Protein AF-A0A1B1V3E4-F1 (afdb_monomer_lite)

Radius of gyration: 13.62 Å; chains: 1; bounding box: 30×30×39 Å

Structure (mmCIF, N/CA/C/O backbone):
data_AF-A0A1B1V3E4-F1
#
_entry.id   AF-A0A1B1V3E4-F1
#
loop_
_atom_site.group_PDB
_atom_site.id
_atom_site.type_symbol
_atom_site.label_atom_id
_atom_site.label_alt_id
_atom_site.label_comp_id
_atom_site.label_asym_id
_atom_site.label_entity_id
_atom_site.label_seq_id
_atom_site.pdbx_PDB_ins_code
_atom_site.Cartn_x
_atom_site.Cartn_y
_atom_site.Cartn_z
_atom_site.occupancy
_atom_site.B_iso_or_equiv
_atom_site.auth_seq_id
_atom_site.auth_comp_id
_atom_site.auth_asym_id
_atom_site.auth_atom_id
_atom_site.pdbx_PDB_model_num
ATOM 1 N N . MET A 1 1 ? 9.302 -11.096 25.982 1.00 38.81 1 MET A N 1
ATOM 2 C CA . MET A 1 1 ? 9.459 -11.959 24.791 1.00 38.81 1 MET A CA 1
ATOM 3 C C . MET A 1 1 ? 8.334 -11.653 23.808 1.00 38.81 1 MET A C 1
ATOM 5 O O . MET A 1 1 ? 7.190 -11.732 24.222 1.00 38.81 1 MET A O 1
ATOM 9 N N . LYS A 1 2 ? 8.696 -11.364 22.546 1.00 31.80 2 LYS A N 1
ATOM 10 C CA . LYS A 1 2 ? 7.890 -11.503 21.310 1.00 31.80 2 LYS A CA 1
ATOM 11 C C . LYS A 1 2 ? 6.745 -10.495 21.043 1.00 31.80 2 LYS A C 1
ATOM 13 O O . LYS A 1 2 ? 5.586 -10.854 21.156 1.00 31.80 2 LYS A O 1
ATOM 18 N N . CYS A 1 3 ? 7.087 -9.300 20.546 1.00 30.09 3 CYS A N 1
ATOM 19 C CA . CYS A 1 3 ? 6.216 -8.481 19.670 1.00 30.09 3 CYS A CA 1
ATOM 20 C C . CYS A 1 3 ? 6.988 -7.989 18.425 1.00 30.09 3 CYS A C 1
ATOM 22 O O . CYS A 1 3 ? 6.778 -6.886 17.936 1.00 30.09 3 CYS A O 1
ATOM 24 N N . PHE A 1 4 ? 7.933 -8.794 17.939 1.00 33.75 4 PHE A N 1
ATOM 25 C CA . PHE A 1 4 ? 8.591 -8.590 16.649 1.00 33.75 4 PHE A CA 1
ATOM 26 C C . PHE A 1 4 ? 7.894 -9.512 15.651 1.00 33.75 4 PHE A C 1
ATOM 28 O O . PHE A 1 4 ? 8.007 -10.720 15.837 1.00 33.75 4 PHE A O 1
ATOM 35 N N . ALA A 1 5 ? 7.163 -8.949 14.679 1.00 34.84 5 ALA A N 1
ATOM 36 C CA . ALA A 1 5 ? 6.747 -9.551 13.390 1.00 34.84 5 ALA A CA 1
ATOM 37 C C . ALA A 1 5 ? 5.322 -9.152 12.940 1.00 34.84 5 ALA A C 1
ATOM 39 O O . ALA A 1 5 ? 4.557 -9.996 12.490 1.00 34.84 5 ALA A O 1
ATOM 40 N N . LEU A 1 6 ? 4.943 -7.873 13.030 1.00 36.66 6 LEU A N 1
ATOM 41 C CA . LEU A 1 6 ? 3.727 -7.361 12.363 1.00 36.66 6 LEU A CA 1
ATOM 42 C C . LEU A 1 6 ? 4.035 -6.377 11.221 1.00 36.66 6 LEU A C 1
ATOM 44 O O . LEU A 1 6 ? 3.130 -5.745 10.696 1.00 36.66 6 LEU A O 1
ATOM 48 N N . ILE A 1 7 ? 5.309 -6.255 10.833 1.00 42.03 7 ILE A N 1
ATOM 49 C CA . ILE A 1 7 ? 5.796 -5.234 9.885 1.00 42.03 7 ILE A CA 1
ATOM 50 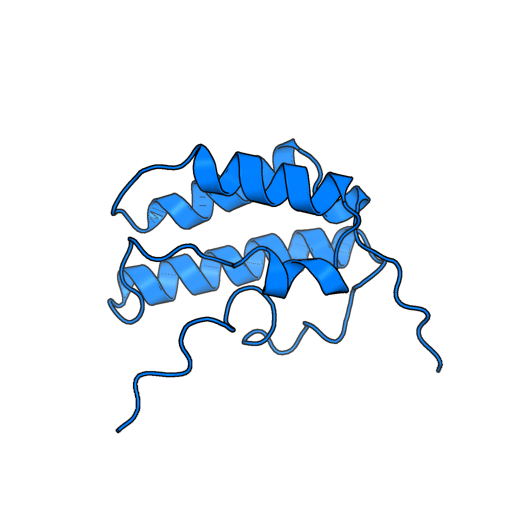C C . ILE A 1 7 ? 5.900 -5.784 8.449 1.00 42.03 7 ILE A C 1
ATOM 52 O O . ILE A 1 7 ? 6.007 -5.034 7.493 1.00 42.03 7 ILE A O 1
ATOM 56 N N . VAL A 1 8 ? 5.765 -7.097 8.250 1.00 44.22 8 VAL A N 1
ATOM 57 C CA . VAL A 1 8 ? 6.121 -7.745 6.977 1.00 44.22 8 VAL A CA 1
ATOM 58 C C . VAL A 1 8 ? 4.902 -8.140 6.124 1.00 44.22 8 VAL A C 1
ATOM 60 O O . VAL A 1 8 ? 4.906 -9.164 5.447 1.00 44.22 8 VAL A O 1
ATOM 63 N N . ILE A 1 9 ? 3.796 -7.394 6.190 1.00 47.62 9 ILE A N 1
ATOM 64 C CA . ILE A 1 9 ? 2.532 -7.835 5.561 1.00 47.62 9 ILE A CA 1
ATOM 65 C C . ILE A 1 9 ? 2.273 -7.159 4.215 1.00 47.62 9 ILE A C 1
ATOM 67 O O . ILE A 1 9 ? 1.664 -7.773 3.345 1.00 47.62 9 ILE A O 1
ATOM 71 N N . PHE A 1 10 ? 2.805 -5.959 3.973 1.00 44.84 10 PHE A N 1
ATOM 72 C CA . PHE A 1 10 ? 2.557 -5.272 2.703 1.00 44.84 10 PHE A CA 1
ATOM 73 C C . PHE A 1 10 ? 3.257 -5.917 1.499 1.00 44.84 10 PHE A C 1
ATOM 75 O O . PHE A 1 10 ? 2.778 -5.779 0.378 1.00 44.84 10 PHE A O 1
ATOM 82 N N . PHE A 1 11 ? 4.374 -6.615 1.739 1.00 44.41 11 PHE A N 1
ATOM 83 C CA . PHE A 1 11 ? 5.274 -7.123 0.696 1.00 44.41 11 PHE A CA 1
ATOM 84 C C . PHE A 1 11 ? 5.848 -8.525 0.959 1.00 44.41 11 PHE A C 1
ATOM 86 O O . PHE A 1 11 ? 6.739 -8.950 0.236 1.00 44.41 11 PHE A O 1
ATOM 93 N N . VAL A 1 12 ? 5.403 -9.264 1.985 1.00 40.62 12 VAL A N 1
ATOM 94 C CA . VAL A 1 12 ? 5.932 -10.628 2.237 1.00 40.62 12 VAL A CA 1
ATOM 95 C C . VAL A 1 12 ? 4.853 -11.633 2.647 1.00 40.62 12 VAL A C 1
ATOM 97 O O . VAL A 1 12 ? 4.987 -12.815 2.350 1.00 40.62 12 VAL A O 1
ATOM 100 N N . ALA A 1 13 ? 3.747 -11.203 3.260 1.00 36.06 13 ALA A N 1
ATOM 101 C CA . ALA A 1 13 ? 2.683 -12.118 3.696 1.00 36.06 13 ALA A CA 1
ATOM 102 C C . ALA A 1 13 ? 1.667 -12.512 2.601 1.00 36.06 13 ALA A C 1
ATOM 104 O O . ALA A 1 13 ? 0.715 -13.237 2.885 1.00 36.06 13 ALA A O 1
ATOM 105 N N . GLY A 1 14 ? 1.858 -12.061 1.360 1.00 34.69 14 GLY A N 1
ATOM 106 C CA . GLY A 1 14 ? 1.189 -12.626 0.191 1.00 34.69 14 GLY A CA 1
ATOM 107 C C . GLY A 1 14 ? 2.148 -13.584 -0.525 1.00 34.69 14 GLY A C 1
ATOM 108 O O . GLY A 1 14 ? 3.291 -13.187 -0.759 1.00 34.69 14 GLY A O 1
ATOM 109 N N . PRO A 1 15 ? 1.729 -14.796 -0.939 1.00 34.56 15 PRO A N 1
ATOM 110 C CA . PRO A 1 15 ? 2.587 -15.790 -1.609 1.00 34.56 15 PRO A CA 1
ATOM 111 C C . PRO A 1 15 ? 3.164 -15.349 -2.975 1.00 34.56 15 PRO A C 1
ATOM 113 O O . PRO A 1 15 ? 3.736 -16.159 -3.698 1.00 34.56 15 PRO A O 1
ATOM 116 N N . TYR A 1 16 ? 3.044 -14.069 -3.333 1.00 41.66 16 TYR A N 1
ATOM 117 C CA . TYR A 1 16 ? 3.344 -13.526 -4.654 1.00 41.66 16 TYR A CA 1
ATOM 118 C C . TYR A 1 16 ? 4.386 -12.410 -4.658 1.00 41.66 16 TYR A C 1
ATOM 120 O O . TYR A 1 16 ? 4.660 -11.854 -5.710 1.00 41.66 16 TYR A O 1
ATOM 128 N N . CYS A 1 17 ? 5.062 -12.128 -3.543 1.00 37.50 17 CYS A N 1
ATOM 129 C CA . CYS A 1 17 ? 6.161 -11.149 -3.555 1.00 37.50 17 CYS A CA 1
ATOM 130 C C . CYS A 1 17 ? 7.450 -11.667 -4.226 1.00 37.50 17 CYS A C 1
ATOM 132 O O . CYS A 1 17 ? 8.435 -10.943 -4.326 1.00 37.50 17 CYS A O 1
ATOM 134 N N . ALA A 1 18 ? 7.417 -12.895 -4.754 1.00 39.41 18 ALA A N 1
AT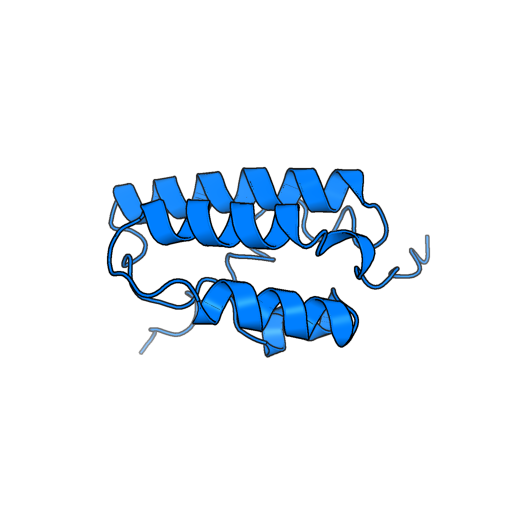OM 135 C CA . ALA A 1 18 ? 8.409 -13.427 -5.686 1.00 39.41 18 ALA A CA 1
ATOM 136 C C . ALA A 1 18 ? 7.997 -13.295 -7.171 1.00 39.41 18 ALA A C 1
ATOM 138 O O . ALA A 1 18 ? 8.807 -13.577 -8.049 1.00 39.41 18 ALA A O 1
ATOM 139 N N . TYR A 1 19 ? 6.768 -12.861 -7.473 1.00 39.09 19 TYR A N 1
ATOM 140 C CA . TYR A 1 19 ? 6.252 -12.731 -8.837 1.00 39.09 19 TYR A CA 1
ATOM 141 C C . TYR A 1 19 ? 5.805 -11.282 -9.065 1.00 39.09 19 TYR A C 1
ATOM 143 O O . TYR A 1 19 ? 4.726 -10.894 -8.628 1.00 39.09 19 TYR A O 1
ATOM 151 N N . GLY A 1 20 ? 6.642 -10.471 -9.721 1.00 40.38 20 GLY A N 1
ATOM 152 C CA . GLY A 1 20 ? 6.165 -9.208 -10.309 1.00 40.38 20 GLY A CA 1
ATOM 153 C C . GLY A 1 20 ? 6.962 -7.949 -10.022 1.00 40.38 20 GLY A C 1
ATOM 154 O O . GLY A 1 20 ? 6.468 -6.850 -10.258 1.00 40.38 20 GLY A O 1
ATOM 155 N N . VAL A 1 21 ? 8.199 -8.059 -9.549 1.00 47.34 21 VAL A N 1
ATOM 156 C CA . VAL A 1 21 ? 9.068 -6.885 -9.432 1.00 47.34 21 VAL A CA 1
ATOM 157 C C . VAL A 1 21 ? 9.656 -6.580 -10.812 1.00 47.34 21 VAL A C 1
ATOM 159 O O . VAL A 1 21 ? 10.651 -7.169 -11.235 1.00 47.34 21 VAL A O 1
ATOM 162 N N . GLY A 1 22 ? 8.949 -5.726 -11.556 1.00 50.59 22 GLY A N 1
ATOM 163 C CA . GLY A 1 22 ? 9.243 -5.365 -12.945 1.00 50.59 22 GLY A CA 1
ATOM 164 C C . GLY A 1 22 ? 8.061 -5.504 -13.913 1.00 50.59 22 GLY A C 1
ATOM 165 O O . GLY A 1 22 ? 8.190 -5.071 -15.059 1.00 50.59 22 GLY A O 1
ATOM 166 N N . ASP A 1 23 ? 6.925 -6.055 -13.463 1.00 69.88 23 ASP A N 1
ATOM 167 C CA . ASP A 1 23 ? 5.676 -6.139 -14.229 1.00 69.88 23 ASP A CA 1
ATOM 168 C C . ASP A 1 23 ? 4.590 -5.251 -13.597 1.00 69.88 23 ASP A C 1
ATOM 170 O O . ASP A 1 23 ? 4.155 -5.452 -12.459 1.00 69.88 23 ASP A O 1
ATOM 174 N N . ILE A 1 24 ? 4.163 -4.231 -14.346 1.00 75.44 24 ILE A N 1
ATOM 175 C CA . ILE A 1 24 ? 3.238 -3.196 -13.864 1.00 75.44 24 ILE A CA 1
ATOM 176 C C . ILE A 1 24 ? 1.866 -3.795 -13.521 1.00 75.44 24 ILE A C 1
ATOM 178 O O . ILE A 1 24 ? 1.232 -3.351 -12.560 1.00 75.44 24 ILE A O 1
ATOM 182 N N . GLU A 1 25 ? 1.395 -4.793 -14.273 1.00 77.94 25 GLU A N 1
ATOM 183 C CA . GLU A 1 25 ? 0.092 -5.420 -14.030 1.00 77.94 25 GLU A CA 1
ATOM 184 C C . GLU A 1 25 ? 0.108 -6.265 -12.754 1.00 77.94 25 GLU A C 1
ATOM 186 O O . GLU A 1 25 ? -0.820 -6.171 -11.943 1.00 77.94 25 GLU A O 1
ATOM 191 N N . GLN A 1 26 ? 1.178 -7.029 -12.521 1.00 76.00 26 GLN A N 1
ATOM 192 C CA . GLN A 1 26 ? 1.350 -7.801 -11.289 1.00 76.00 26 GLN A CA 1
ATOM 193 C C . GLN A 1 26 ? 1.482 -6.894 -10.066 1.00 76.00 26 GLN A C 1
ATOM 195 O O . GLN A 1 26 ? 0.843 -7.163 -9.049 1.00 76.00 26 GLN A O 1
ATOM 200 N N . CYS A 1 27 ? 2.209 -5.778 -10.173 1.00 79.56 27 CYS A N 1
ATOM 201 C CA . CYS A 1 27 ? 2.265 -4.787 -9.100 1.00 79.56 27 CYS A CA 1
ATOM 202 C C . CYS A 1 27 ? 0.874 -4.208 -8.782 1.00 79.56 27 CYS A C 1
ATOM 204 O O . CYS A 1 27 ? 0.475 -4.161 -7.616 1.00 79.56 27 CYS A O 1
ATOM 206 N N . LYS A 1 28 ? 0.092 -3.826 -9.804 1.00 81.31 28 LYS A N 1
ATOM 207 C CA . LYS A 1 28 ? -1.271 -3.290 -9.616 1.00 81.31 28 LYS A CA 1
ATOM 208 C C . LYS A 1 28 ? -2.199 -4.322 -8.982 1.00 81.31 28 LYS A C 1
ATOM 210 O O . LYS A 1 28 ? -2.958 -3.991 -8.071 1.00 81.31 28 LYS A O 1
ATOM 215 N N . LYS A 1 29 ? -2.114 -5.578 -9.417 1.00 81.69 29 LYS A N 1
ATOM 216 C CA . LYS A 1 29 ? -2.896 -6.677 -8.846 1.00 81.69 29 LYS A CA 1
ATOM 217 C C . LYS A 1 29 ? -2.516 -6.945 -7.388 1.00 81.69 29 LYS A C 1
ATOM 219 O O . LYS A 1 29 ? -3.403 -6.993 -6.538 1.00 81.69 29 LYS A O 1
ATOM 224 N N . GLY A 1 30 ? -1.219 -7.040 -7.093 1.00 78.75 30 GLY A N 1
ATOM 225 C CA . GLY A 1 30 ? -0.708 -7.234 -5.736 1.00 78.75 30 GLY A CA 1
ATOM 226 C C . GLY A 1 30 ? -1.125 -6.104 -4.796 1.00 78.75 30 GLY A C 1
ATOM 227 O O . GLY A 1 30 ? -1.558 -6.364 -3.678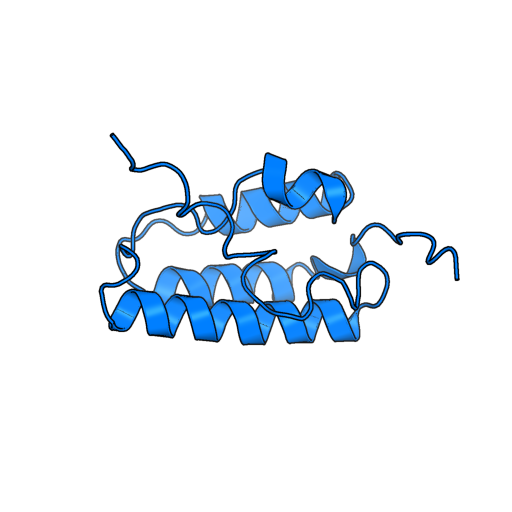 1.00 78.75 30 GLY A O 1
ATOM 228 N N . LEU A 1 31 ? -1.107 -4.855 -5.270 1.00 81.44 31 LEU A N 1
ATOM 229 C CA . LEU A 1 31 ? -1.577 -3.703 -4.503 1.00 81.44 31 LEU A CA 1
ATOM 230 C C . LEU A 1 31 ? -3.056 -3.841 -4.100 1.00 81.44 31 LEU A C 1
ATOM 232 O O . LEU A 1 31 ? -3.403 -3.610 -2.940 1.00 81.44 31 LEU A O 1
ATOM 236 N N . VAL A 1 32 ? -3.926 -4.256 -5.025 1.00 83.25 32 VAL A N 1
ATOM 237 C CA . VAL A 1 32 ? -5.361 -4.456 -4.753 1.00 83.25 32 VAL A CA 1
ATOM 238 C C . VAL A 1 32 ? -5.592 -5.627 -3.790 1.00 83.25 32 VAL A C 1
ATOM 240 O O . VAL A 1 32 ? -6.348 -5.495 -2.823 1.00 83.25 32 VAL A O 1
ATOM 243 N N . GLU A 1 33 ? -4.933 -6.764 -4.018 1.00 83.00 33 GLU A N 1
ATOM 244 C CA . GLU A 1 33 ? -5.091 -7.975 -3.199 1.00 83.00 33 GLU A CA 1
ATOM 245 C C . GLU A 1 33 ? -4.549 -7.792 -1.771 1.00 83.00 33 GLU A C 1
ATOM 247 O O . GLU A 1 33 ? -5.220 -8.159 -0.796 1.00 83.00 33 GLU A O 1
ATOM 252 N N . ASN A 1 34 ? -3.387 -7.150 -1.622 1.00 79.50 34 ASN A N 1
ATOM 253 C CA . ASN A 1 34 ? -2.797 -6.855 -0.313 1.00 79.50 34 ASN A CA 1
ATOM 254 C C . ASN A 1 34 ? -3.657 -5.855 0.459 1.00 79.50 34 ASN A C 1
ATOM 256 O O . ASN A 1 34 ? -3.881 -6.021 1.657 1.00 79.50 34 ASN A O 1
ATOM 260 N N . THR A 1 35 ? -4.219 -4.859 -0.227 1.00 84.31 35 THR A N 1
ATOM 261 C CA . THR A 1 35 ? -5.139 -3.898 0.391 1.00 84.31 35 THR A CA 1
ATOM 262 C C . THR A 1 35 ? -6.380 -4.583 0.939 1.00 84.31 35 THR A C 1
ATOM 264 O O . THR A 1 35 ? -6.754 -4.333 2.084 1.00 84.31 35 THR A O 1
ATOM 267 N N . LYS A 1 36 ? -6.993 -5.483 0.162 1.00 85.62 36 LYS A N 1
ATOM 268 C CA . LYS A 1 36 ? -8.138 -6.270 0.632 1.00 85.62 36 LYS A CA 1
ATOM 269 C C . LYS A 1 36 ? -7.772 -7.086 1.873 1.00 85.62 36 LYS A C 1
ATOM 271 O O . LYS A 1 36 ? -8.481 -7.021 2.871 1.00 85.62 36 LYS A O 1
ATOM 276 N N . THR A 1 37 ? -6.630 -7.769 1.835 1.00 83.50 37 THR A N 1
ATOM 277 C CA . THR A 1 37 ? -6.125 -8.561 2.966 1.00 83.50 37 THR A CA 1
ATOM 278 C C . THR A 1 37 ? -5.956 -7.708 4.226 1.00 83.50 37 THR A C 1
ATOM 280 O O . THR A 1 37 ? -6.381 -8.111 5.305 1.00 83.50 37 THR A O 1
ATOM 283 N N . LEU A 1 38 ? -5.400 -6.501 4.108 1.00 80.94 38 LEU A N 1
ATOM 284 C CA . LEU A 1 38 ? -5.206 -5.600 5.248 1.00 80.94 38 LEU A CA 1
ATOM 285 C C . LEU A 1 38 ? -6.516 -5.059 5.808 1.00 80.94 38 LEU A C 1
ATOM 287 O O . LEU A 1 38 ? -6.669 -4.978 7.026 1.00 80.94 38 LEU A O 1
ATOM 291 N N . VAL A 1 39 ? -7.467 -4.716 4.938 1.00 85.81 39 VAL A N 1
ATOM 292 C CA . VAL A 1 39 ? -8.812 -4.309 5.359 1.00 85.81 39 VAL A CA 1
ATOM 293 C C . VAL A 1 39 ? -9.496 -5.455 6.103 1.00 85.81 39 VAL A C 1
ATOM 295 O O . VAL A 1 39 ? -10.028 -5.227 7.187 1.00 85.81 39 VAL A O 1
ATOM 298 N N . ASP A 1 40 ? -9.422 -6.683 5.587 1.00 87.31 40 ASP A N 1
ATOM 299 C CA . ASP A 1 40 ? -10.008 -7.869 6.221 1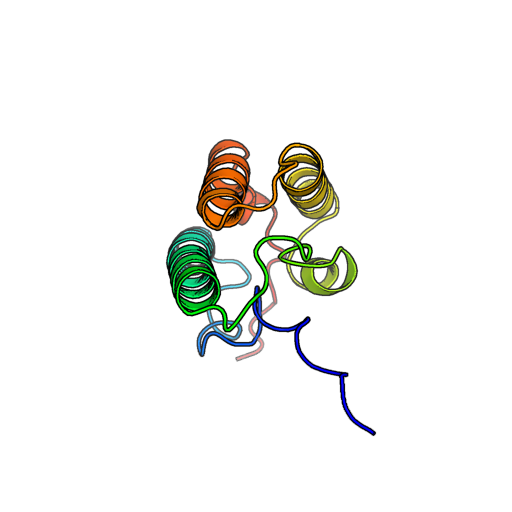.00 87.31 40 ASP A CA 1
ATOM 300 C C . ASP A 1 40 ? -9.351 -8.165 7.581 1.00 87.31 40 ASP A C 1
ATOM 302 O O . ASP A 1 40 ? -10.051 -8.340 8.580 1.00 87.31 40 ASP A O 1
ATOM 306 N N . MET A 1 41 ? -8.015 -8.136 7.667 1.00 83.19 41 MET A N 1
ATOM 307 C CA . MET A 1 41 ? -7.278 -8.314 8.928 1.00 83.19 41 MET A CA 1
ATOM 308 C C . MET A 1 41 ? -7.585 -7.209 9.943 1.00 83.19 41 MET A C 1
ATOM 310 O O . MET A 1 41 ? -7.694 -7.478 11.143 1.00 83.19 41 MET A O 1
ATOM 314 N N . CYS A 1 42 ? -7.744 -5.972 9.476 1.00 84.94 42 CYS A N 1
ATOM 315 C CA . CYS A 1 42 ? -8.107 -4.843 10.319 1.00 84.94 42 CYS A CA 1
ATOM 316 C C . CYS A 1 42 ? -9.541 -4.967 10.849 1.00 84.94 42 CYS A C 1
ATOM 318 O O . CYS A 1 42 ? -9.771 -4.852 12.054 1.00 84.94 42 CYS A O 1
ATOM 320 N N . ASN A 1 43 ? -10.500 -5.300 9.980 1.00 86.50 43 ASN A N 1
ATOM 321 C CA . ASN A 1 43 ? -11.894 -5.541 10.359 1.00 86.50 43 ASN A CA 1
ATOM 322 C C . ASN A 1 43 ? -12.022 -6.731 11.325 1.00 86.50 43 ASN A C 1
ATOM 324 O O . ASN A 1 43 ? -12.815 -6.690 12.266 1.00 86.50 43 ASN A O 1
ATOM 328 N N . ALA A 1 44 ? -11.186 -7.758 11.151 1.00 88.31 44 ALA A N 1
ATOM 329 C CA . ALA A 1 44 ? -11.063 -8.894 12.061 1.00 88.31 44 ALA A CA 1
ATOM 330 C C . ALA A 1 44 ? -10.320 -8.565 13.374 1.00 88.31 44 ALA A C 1
ATOM 332 O O . ALA A 1 44 ? -10.073 -9.467 14.174 1.00 88.31 44 ALA A O 1
ATOM 333 N N . LYS A 1 45 ? -9.933 -7.299 13.606 1.00 83.31 45 LYS A N 1
ATOM 334 C CA . LYS A 1 45 ? -9.152 -6.824 14.768 1.00 83.31 45 LYS A CA 1
ATOM 335 C C . LYS A 1 45 ? -7.804 -7.536 14.949 1.00 83.31 45 LYS A C 1
ATOM 337 O O . LYS A 1 45 ? -7.211 -7.476 16.023 1.00 83.31 45 LYS A O 1
ATOM 342 N N . SER A 1 46 ? -7.320 -8.197 13.898 1.00 81.06 46 SER A N 1
ATOM 343 C CA . SER A 1 46 ? -6.007 -8.853 13.853 1.00 81.06 46 SER A CA 1
ATOM 344 C C . SER A 1 46 ? -4.885 -7.858 13.551 1.00 81.06 46 SER A C 1
ATOM 346 O O . SER A 1 46 ? -3.719 -8.135 13.816 1.00 81.06 46 SER A O 1
ATOM 348 N N . LEU A 1 47 ? -5.245 -6.687 13.025 1.00 73.50 47 LEU A N 1
ATOM 349 C CA . LEU A 1 47 ? -4.360 -5.560 12.781 1.00 73.50 47 LEU A CA 1
ATOM 350 C C . LEU A 1 47 ? -5.032 -4.299 13.351 1.00 73.50 47 LEU A C 1
ATOM 352 O O . LEU A 1 47 ? -6.212 -4.073 13.072 1.00 73.50 47 LEU A O 1
ATOM 356 N N . PRO A 1 48 ? -4.353 -3.482 14.176 1.00 71.75 48 PRO A N 1
ATOM 357 C CA . PRO A 1 48 ? -4.942 -2.220 14.595 1.00 71.75 48 PRO A CA 1
ATOM 358 C C . PRO A 1 48 ? -5.128 -1.317 13.366 1.00 71.75 48 PRO A C 1
ATOM 360 O O . PRO A 1 48 ? -4.351 -1.420 12.429 1.00 71.75 48 PRO A O 1
ATOM 363 N N . PRO A 1 49 ? -6.097 -0.395 13.354 1.00 63.97 49 PRO A N 1
ATOM 364 C CA . PRO A 1 49 ? -6.331 0.504 12.219 1.00 63.97 49 PRO A CA 1
ATOM 365 C C . PRO A 1 49 ? -5.353 1.700 12.156 1.00 63.97 49 PRO A C 1
ATOM 367 O O . PRO A 1 49 ? -5.546 2.636 11.383 1.00 63.97 49 PRO A O 1
ATOM 370 N N . GLY A 1 50 ? -4.327 1.702 13.013 1.00 59.34 50 GLY A N 1
ATOM 371 C CA . GLY A 1 50 ? -3.369 2.796 13.195 1.00 59.34 50 GLY A CA 1
ATOM 372 C C . GLY A 1 50 ? -1.907 2.578 12.759 1.00 59.34 50 GLY A C 1
ATOM 373 O O . GLY A 1 50 ? -1.277 3.592 12.456 1.00 59.34 50 GLY A O 1
ATOM 374 N N . PRO A 1 51 ? -1.321 1.360 12.716 1.00 62.75 51 PRO A N 1
ATOM 375 C CA . PRO A 1 51 ? 0.059 1.195 12.302 1.00 62.75 51 PRO A CA 1
ATOM 376 C C . PRO A 1 51 ? 0.184 1.517 10.816 1.00 62.75 51 PRO A C 1
ATOM 378 O O . PRO A 1 51 ? -0.729 1.280 10.013 1.00 62.75 51 PRO A O 1
ATOM 381 N N . GLU A 1 52 ? 1.330 2.088 10.470 1.00 69.31 52 GLU A N 1
ATOM 382 C CA . GLU A 1 52 ? 1.681 2.328 9.084 1.00 69.31 52 GLU A CA 1
ATOM 383 C C . GLU A 1 52 ? 1.699 0.997 8.324 1.00 69.31 52 GLU A C 1
ATOM 385 O O . GLU A 1 52 ? 2.272 0.024 8.814 1.00 69.31 52 GLU A O 1
ATOM 390 N N . PRO A 1 53 ? 1.046 0.927 7.152 1.00 67.12 53 PRO A N 1
ATOM 391 C CA . PRO A 1 53 ? 0.942 -0.322 6.410 1.00 67.12 53 PRO A CA 1
ATOM 392 C C . PRO A 1 53 ? 2.295 -0.891 5.961 1.00 67.12 53 PRO A C 1
ATOM 394 O O . PRO A 1 53 ? 2.405 -2.094 5.749 1.00 67.12 53 PRO A O 1
ATOM 397 N N . PHE A 1 54 ? 3.295 -0.028 5.793 1.00 74.62 54 PHE A N 1
ATOM 398 C CA . PHE A 1 54 ? 4.639 -0.342 5.320 1.00 74.62 54 PHE A CA 1
ATOM 399 C C . PHE A 1 54 ? 5.627 0.712 5.828 1.00 74.62 54 PHE A C 1
ATOM 401 O O . PHE A 1 54 ? 5.252 1.876 6.024 1.00 74.62 54 PHE A O 1
ATOM 408 N N . SER A 1 55 ? 6.891 0.324 5.987 1.00 77.00 55 SER A N 1
ATOM 409 C CA . SER A 1 55 ? 7.995 1.258 6.216 1.00 77.00 55 SER A CA 1
ATOM 410 C C . SER A 1 55 ? 8.738 1.578 4.915 1.00 77.00 55 SER A C 1
ATOM 412 O O . SER A 1 55 ? 8.677 0.831 3.938 1.00 77.00 55 SER A O 1
ATOM 414 N N . ASP A 1 56 ? 9.485 2.684 4.904 1.00 76.25 56 ASP A N 1
ATOM 415 C CA . ASP A 1 56 ? 10.336 3.042 3.763 1.00 76.25 56 ASP A CA 1
ATOM 416 C C . ASP A 1 56 ? 11.403 1.952 3.511 1.00 76.25 56 ASP A C 1
ATOM 418 O O . ASP A 1 56 ? 11.797 1.717 2.372 1.00 76.25 56 ASP A O 1
ATOM 422 N N . GLU A 1 57 ? 11.859 1.260 4.562 1.00 77.50 57 GLU A N 1
ATOM 423 C CA . GLU A 1 57 ? 12.848 0.177 4.471 1.00 77.50 57 GLU A CA 1
ATOM 424 C C . GLU A 1 57 ? 12.295 -1.067 3.774 1.00 77.50 57 GLU A C 1
ATOM 426 O O . GLU A 1 57 ? 13.014 -1.678 2.983 1.00 77.50 57 GLU A O 1
ATOM 431 N N . ASP A 1 58 ? 11.015 -1.383 3.990 1.00 73.94 58 ASP A N 1
ATOM 432 C CA . ASP A 1 58 ? 10.342 -2.502 3.322 1.00 73.94 58 ASP A CA 1
ATOM 433 C C . ASP A 1 58 ? 10.166 -2.248 1.820 1.00 73.94 58 ASP A C 1
ATOM 435 O O . ASP A 1 58 ? 10.120 -3.192 1.038 1.00 73.94 58 ASP A O 1
ATOM 439 N N . LEU A 1 59 ? 10.074 -0.980 1.403 1.00 76.50 59 LEU A N 1
ATOM 440 C CA . LEU A 1 59 ? 9.816 -0.592 0.013 1.00 76.50 59 LEU A CA 1
ATOM 441 C C . LEU A 1 59 ? 11.081 -0.351 -0.814 1.00 76.50 59 LEU A C 1
ATOM 443 O O . LEU A 1 59 ? 11.047 -0.541 -2.030 1.00 76.50 59 LEU A O 1
ATOM 447 N N . LYS A 1 60 ? 12.195 0.042 -0.179 1.00 80.31 60 LYS A N 1
ATOM 448 C CA . LYS A 1 60 ? 13.500 0.272 -0.832 1.00 80.31 60 LYS A CA 1
ATOM 449 C C . LYS A 1 60 ? 13.938 -0.820 -1.815 1.00 80.31 60 LYS A C 1
ATOM 451 O O . LYS A 1 60 ? 14.449 -0.454 -2.869 1.00 80.31 60 LYS A O 1
ATOM 456 N N . PRO A 1 61 ? 13.786 -2.128 -1.525 1.00 78.31 61 PRO A N 1
ATOM 457 C CA . PRO A 1 61 ? 14.181 -3.150 -2.489 1.00 78.31 61 PRO A CA 1
ATOM 458 C C . PRO A 1 61 ? 13.270 -3.202 -3.724 1.00 78.31 61 PRO A C 1
ATOM 460 O O . PRO A 1 61 ? 13.711 -3.675 -4.762 1.00 78.31 61 PRO A O 1
ATOM 463 N N . PHE A 1 62 ? 12.031 -2.712 -3.653 1.00 76.19 62 PHE A N 1
ATOM 464 C CA . PHE A 1 62 ? 11.031 -2.889 -4.713 1.00 76.19 62 PHE A CA 1
ATOM 465 C C . PHE A 1 62 ? 10.814 -1.655 -5.590 1.00 76.19 62 PHE A C 1
ATOM 467 O O . PHE A 1 62 ? 10.321 -1.800 -6.707 1.00 76.19 62 PHE A O 1
ATOM 474 N N . PHE A 1 63 ? 11.157 -0.455 -5.117 1.00 81.44 63 PHE A N 1
ATOM 475 C CA . PHE A 1 63 ? 10.847 0.801 -5.805 1.00 81.44 63 PHE A CA 1
ATOM 476 C C . PHE A 1 63 ? 12.042 1.746 -5.894 1.00 81.44 63 PHE A C 1
ATOM 478 O O . PHE A 1 63 ? 12.864 1.836 -4.985 1.00 81.44 63 PHE A O 1
ATOM 485 N N . GLU A 1 64 ? 12.091 2.501 -6.990 1.00 85.75 64 GLU A N 1
ATOM 486 C CA . GLU A 1 64 ? 13.000 3.634 -7.162 1.00 85.75 64 GLU A CA 1
ATOM 487 C C . GLU A 1 64 ? 12.674 4.757 -6.163 1.00 85.75 64 GLU A C 1
ATOM 489 O O . GLU A 1 64 ? 11.565 4.825 -5.629 1.00 85.75 64 GLU A O 1
ATOM 494 N N . GLU A 1 65 ? 13.594 5.708 -5.960 1.00 87.62 65 GLU A N 1
ATOM 495 C CA . GLU A 1 65 ? 13.384 6.847 -5.046 1.00 87.62 65 GLU A CA 1
ATOM 496 C C . GLU A 1 65 ? 12.081 7.617 -5.325 1.00 87.62 65 GLU A C 1
ATOM 498 O O . GLU A 1 65 ? 11.400 8.047 -4.392 1.00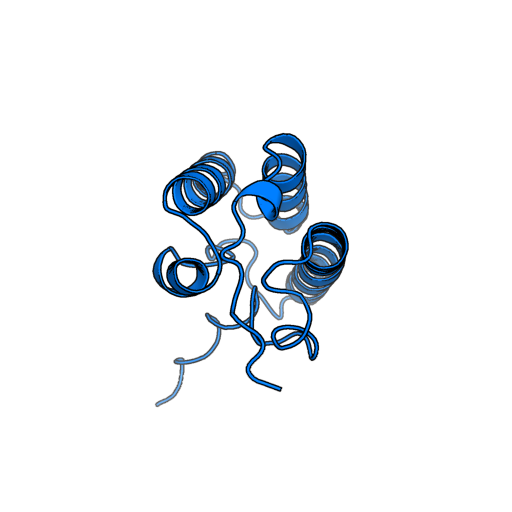 87.62 65 GLU A O 1
ATOM 503 N N . ALA A 1 66 ? 11.695 7.748 -6.600 1.00 86.69 66 ALA A N 1
ATOM 504 C CA . ALA A 1 66 ? 10.425 8.351 -6.997 1.00 86.69 66 ALA A CA 1
ATOM 505 C C . ALA A 1 66 ? 9.214 7.553 -6.477 1.00 86.69 66 ALA A C 1
ATOM 507 O O . ALA A 1 66 ? 8.278 8.140 -5.931 1.00 86.69 66 ALA A O 1
ATOM 508 N N . GLY A 1 67 ? 9.263 6.221 -6.567 1.00 86.31 67 GLY A N 1
ATOM 509 C CA . GLY A 1 67 ? 8.245 5.332 -6.011 1.00 86.31 67 GLY A CA 1
ATOM 510 C C . GLY A 1 67 ? 8.195 5.386 -4.483 1.00 86.31 67 GLY A C 1
ATOM 511 O O . GLY A 1 67 ? 7.114 5.489 -3.906 1.00 86.31 67 GLY A O 1
ATOM 512 N N . LEU A 1 68 ? 9.350 5.431 -3.811 1.00 87.31 68 LEU A N 1
ATOM 513 C CA . LEU A 1 68 ? 9.416 5.601 -2.351 1.00 87.31 68 LEU A CA 1
ATOM 514 C C . LEU A 1 68 ? 8.783 6.922 -1.903 1.00 87.31 68 LEU A C 1
ATOM 516 O O . LEU A 1 68 ? 8.042 6.960 -0.918 1.00 87.31 68 LEU A O 1
ATOM 520 N N . LYS A 1 69 ? 9.025 8.003 -2.651 1.00 90.50 69 LYS A N 1
ATOM 521 C CA . LYS A 1 69 ? 8.412 9.307 -2.389 1.00 90.50 69 LYS A CA 1
ATOM 522 C C . LYS A 1 69 ? 6.891 9.254 -2.539 1.00 90.50 69 LYS A C 1
ATOM 524 O O . LYS A 1 69 ? 6.192 9.748 -1.659 1.00 90.50 69 LYS A O 1
ATOM 529 N N . ILE A 1 70 ? 6.379 8.614 -3.594 1.00 89.38 70 ILE A N 1
ATOM 530 C CA . ILE A 1 70 ? 4.935 8.399 -3.791 1.00 89.38 70 ILE A CA 1
ATOM 531 C C . ILE A 1 70 ? 4.341 7.611 -2.621 1.00 89.38 70 ILE A C 1
ATOM 533 O O . ILE A 1 70 ? 3.310 8.004 -2.071 1.00 89.38 70 ILE A O 1
ATOM 537 N N . ALA A 1 71 ? 5.001 6.524 -2.216 1.00 86.56 71 ALA A N 1
ATOM 538 C CA . ALA A 1 71 ? 4.531 5.678 -1.131 1.00 86.56 71 ALA A CA 1
ATOM 539 C C . ALA A 1 71 ? 4.428 6.435 0.194 1.00 86.56 71 ALA A C 1
ATOM 541 O O . ALA A 1 71 ? 3.403 6.371 0.878 1.00 86.56 71 ALA A O 1
ATOM 542 N N . LYS A 1 72 ? 5.462 7.216 0.506 1.00 88.56 72 LYS A N 1
ATOM 543 C CA . LYS A 1 72 ? 5.506 8.091 1.674 1.00 88.56 72 LYS A CA 1
ATOM 544 C C . LYS A 1 72 ? 4.426 9.169 1.632 1.00 88.56 72 LYS A C 1
ATOM 546 O O . LYS A 1 72 ? 3.696 9.326 2.603 1.00 88.56 72 LYS A O 1
ATOM 551 N N . GLU A 1 73 ? 4.274 9.869 0.509 1.00 90.81 73 GLU A N 1
ATOM 552 C CA . GLU A 1 73 ? 3.238 10.896 0.346 1.00 90.81 73 GLU A CA 1
ATOM 553 C C . GLU A 1 73 ? 1.832 10.330 0.589 1.00 90.81 73 GLU A C 1
ATOM 555 O O . GLU A 1 73 ? 1.057 10.914 1.345 1.00 90.81 73 GLU A O 1
ATOM 560 N N . CYS A 1 74 ? 1.509 9.181 -0.009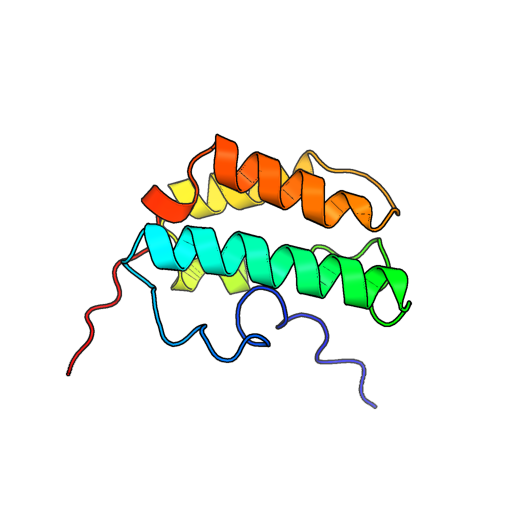 1.00 88.56 74 CYS A N 1
ATOM 561 C CA . CYS A 1 74 ? 0.199 8.550 0.151 1.00 88.56 74 CYS A CA 1
ATOM 562 C C . CYS A 1 74 ? -0.052 8.036 1.568 1.00 88.56 74 CYS A C 1
ATOM 564 O O . CYS A 1 74 ? -1.176 8.118 2.064 1.00 88.56 74 CYS A O 1
ATOM 566 N N . ARG A 1 75 ? 0.982 7.511 2.230 1.00 86.62 75 ARG A N 1
ATOM 567 C CA . ARG A 1 75 ? 0.898 7.071 3.624 1.00 86.62 75 ARG A CA 1
ATOM 568 C C . ARG A 1 75 ? 0.674 8.252 4.569 1.00 86.62 75 ARG A C 1
ATOM 570 O O . ARG A 1 75 ? -0.227 8.193 5.404 1.00 86.62 75 ARG A O 1
ATOM 577 N N . ASP A 1 76 ? 1.473 9.307 4.427 1.00 87.38 76 ASP A N 1
ATOM 578 C CA . ASP A 1 76 ? 1.499 10.452 5.342 1.00 87.38 76 ASP A CA 1
ATOM 579 C C . ASP A 1 76 ? 0.259 11.358 5.172 1.00 87.38 76 ASP A C 1
ATOM 581 O O . ASP A 1 76 ? -0.165 12.027 6.125 1.00 87.38 76 ASP A O 1
ATOM 585 N N . ALA A 1 77 ? -0.346 11.363 3.976 1.00 86.06 77 ALA A N 1
ATOM 586 C CA . ALA A 1 77 ? -1.602 12.060 3.690 1.00 86.06 77 ALA A CA 1
ATOM 587 C C . ALA A 1 77 ? -2.804 11.448 4.430 1.00 86.06 77 ALA A C 1
ATOM 589 O O . ALA A 1 77 ? -3.726 12.166 4.820 1.00 86.06 77 ALA A O 1
ATOM 590 N N . GLU A 1 78 ? -2.789 10.136 4.670 1.00 83.69 78 GLU A N 1
ATOM 591 C CA . GLU A 1 78 ? -3.910 9.423 5.277 1.00 83.69 78 GLU A CA 1
ATOM 592 C C . GLU A 1 78 ? -3.743 9.282 6.796 1.00 83.69 78 GLU A C 1
ATOM 594 O O . GLU A 1 78 ? -3.145 8.343 7.335 1.00 83.69 78 GLU A O 1
ATOM 599 N N . LYS A 1 79 ? -4.341 10.232 7.520 1.00 69.88 79 LYS A N 1
ATOM 600 C CA . LYS A 1 79 ? -4.422 10.231 8.985 1.00 69.88 79 LYS A CA 1
ATOM 601 C C . LYS A 1 79 ? -5.794 9.724 9.418 1.00 69.88 79 LYS A C 1
ATOM 603 O O . LYS A 1 79 ? -6.816 10.332 9.119 1.00 69.88 79 LYS A O 1
ATOM 608 N N . GLY A 1 80 ? -5.825 8.601 10.127 1.00 67.81 80 GLY A N 1
ATOM 609 C CA . GLY A 1 80 ? -7.064 7.999 10.605 1.00 67.81 80 GLY A CA 1
ATOM 610 C C . GLY A 1 80 ? -6.822 6.690 11.342 1.00 67.81 80 GLY A C 1
ATOM 611 O O . GLY A 1 80 ? -5.765 6.079 11.198 1.00 67.81 80 GLY A O 1
ATOM 612 N N . THR A 1 81 ? -7.813 6.291 12.133 1.00 70.38 81 THR A N 1
ATOM 613 C CA . THR A 1 81 ? -7.834 5.056 12.931 1.00 70.38 81 THR A CA 1
ATOM 614 C C . THR A 1 81 ? -8.942 4.118 12.455 1.00 70.38 81 THR A C 1
ATOM 616 O O . THR A 1 81 ? -9.522 3.394 13.258 1.00 70.38 81 THR A O 1
ATOM 619 N N . ASP A 1 82 ? -9.276 4.153 11.165 1.00 83.44 82 ASP A N 1
ATOM 620 C CA . ASP A 1 82 ? -10.294 3.294 10.559 1.00 83.44 82 ASP A CA 1
ATOM 621 C C . ASP A 1 82 ? -9.669 2.395 9.486 1.00 83.44 82 ASP A C 1
ATOM 623 O O . ASP A 1 82 ? -8.761 2.820 8.770 1.00 83.44 82 ASP A O 1
ATOM 627 N N . CYS A 1 83 ? -10.168 1.165 9.346 1.00 84.44 83 CYS A N 1
ATOM 628 C CA . CYS A 1 83 ? -9.651 0.181 8.391 1.00 84.44 83 CYS A CA 1
ATOM 629 C C . CYS A 1 83 ? -9.738 0.648 6.930 1.00 84.44 83 CYS A C 1
ATOM 631 O O . CYS A 1 83 ? -8.920 0.244 6.099 1.00 84.44 83 CYS A O 1
ATOM 633 N N . ASN A 1 84 ? -10.653 1.568 6.608 1.00 85.25 84 ASN A N 1
ATOM 634 C CA . ASN A 1 84 ? -10.740 2.176 5.280 1.00 85.25 84 ASN A CA 1
ATOM 635 C C . ASN A 1 84 ? -9.489 2.986 4.905 1.00 85.25 84 ASN A C 1
ATOM 637 O O . ASN A 1 84 ? -9.276 3.254 3.720 1.00 85.25 84 ASN A O 1
ATOM 641 N N . LYS A 1 85 ? -8.629 3.338 5.872 1.00 85.00 85 LYS A N 1
ATOM 642 C CA . LYS A 1 85 ? -7.324 3.963 5.619 1.00 85.00 85 LYS A CA 1
ATOM 643 C C . LYS A 1 85 ? -6.498 3.167 4.603 1.00 85.00 85 LYS A C 1
ATOM 645 O O . LYS A 1 85 ? -5.940 3.769 3.691 1.00 85.00 85 LYS A O 1
ATOM 650 N N . TYR A 1 86 ? -6.472 1.834 4.692 1.00 84.88 86 TYR A N 1
ATOM 651 C CA . TYR A 1 86 ? -5.720 0.996 3.746 1.00 84.88 86 TYR A CA 1
ATOM 652 C C . TYR A 1 86 ? -6.237 1.140 2.311 1.00 84.88 86 TYR A C 1
ATOM 654 O O . TYR A 1 86 ? -5.447 1.261 1.377 1.00 84.88 86 TYR A O 1
ATOM 662 N N . THR A 1 87 ? -7.559 1.229 2.142 1.00 87.69 87 THR A N 1
ATOM 663 C CA . THR A 1 87 ? -8.181 1.447 0.826 1.00 87.69 87 THR A CA 1
ATOM 664 C C . THR A 1 87 ? -7.814 2.815 0.254 1.00 87.69 87 THR A C 1
ATOM 666 O O . THR A 1 87 ? -7.488 2.924 -0.927 1.00 87.69 87 THR A O 1
ATOM 669 N N . LYS A 1 88 ? -7.819 3.865 1.084 1.00 89.50 88 LYS A N 1
ATOM 670 C CA . LYS A 1 88 ? -7.445 5.218 0.648 1.00 89.50 88 LYS A CA 1
ATOM 671 C C . LYS A 1 88 ? -5.976 5.311 0.242 1.00 89.50 88 LYS A C 1
ATOM 673 O O . LYS A 1 88 ? -5.679 5.854 -0.820 1.00 89.50 88 LYS A O 1
ATOM 678 N N . ILE A 1 89 ? -5.082 4.707 1.030 1.00 87.69 89 ILE A N 1
ATOM 679 C CA . ILE A 1 89 ? -3.655 4.618 0.697 1.00 87.69 89 ILE A CA 1
ATOM 680 C C . ILE A 1 89 ? -3.489 3.896 -0.643 1.00 87.69 89 ILE A C 1
ATOM 682 O O . ILE A 1 89 ? -2.884 4.449 -1.553 1.00 87.69 89 ILE A O 1
ATOM 686 N N . SER A 1 90 ? -4.100 2.721 -0.821 1.00 86.81 90 SER A N 1
ATOM 687 C CA . SER A 1 90 ? -4.041 1.974 -2.086 1.00 86.81 90 SER A CA 1
ATOM 688 C C . SER A 1 90 ? -4.540 2.771 -3.288 1.00 86.81 90 SER A C 1
ATOM 690 O O . SER A 1 90 ? -3.957 2.683 -4.372 1.00 86.81 90 SER A O 1
ATOM 692 N N . LYS A 1 91 ? -5.620 3.540 -3.115 1.00 89.88 91 LYS A N 1
ATOM 693 C CA . LYS A 1 91 ? -6.168 4.405 -4.162 1.00 89.88 91 LYS A CA 1
ATOM 694 C C . LYS A 1 91 ? -5.167 5.491 -4.544 1.00 89.88 91 LYS A C 1
ATOM 696 O O . LYS A 1 91 ? -4.877 5.634 -5.725 1.00 89.88 91 LYS A O 1
ATOM 701 N N . CYS A 1 92 ? -4.569 6.164 -3.561 1.00 90.25 92 CYS A N 1
ATOM 702 C CA . CYS A 1 92 ? -3.529 7.166 -3.797 1.00 90.25 92 CYS A CA 1
ATOM 703 C C . CYS A 1 92 ? -2.308 6.575 -4.522 1.00 90.25 92 CYS A C 1
ATOM 705 O O . CYS A 1 92 ? -1.832 7.158 -5.495 1.00 90.25 92 CYS A O 1
ATOM 707 N N . LEU A 1 93 ? -1.832 5.396 -4.103 1.00 88.62 93 LEU A N 1
ATOM 708 C CA . LEU A 1 93 ? -0.698 4.714 -4.742 1.00 88.62 93 LEU A CA 1
ATOM 709 C C . LEU A 1 93 ? -1.001 4.349 -6.203 1.00 88.62 93 LEU A C 1
ATOM 711 O O . LEU A 1 93 ? -0.124 4.446 -7.059 1.00 88.62 93 LEU A O 1
ATOM 715 N N . SER A 1 94 ? -2.247 3.963 -6.489 1.00 87.75 94 SER A N 1
ATOM 716 C CA . SER A 1 94 ? -2.706 3.652 -7.847 1.00 87.75 94 SER A CA 1
ATOM 717 C C . SER A 1 94 ? -2.851 4.909 -8.708 1.00 87.75 94 SER A C 1
ATOM 719 O O . SER A 1 94 ? -2.429 4.910 -9.859 1.00 87.75 94 SER A O 1
ATOM 721 N N . GLU A 1 95 ? -3.417 5.988 -8.158 1.00 91.88 95 GLU A N 1
ATOM 722 C CA . GLU A 1 95 ? -3.603 7.274 -8.850 1.00 91.88 95 GLU A CA 1
ATOM 723 C C . GLU A 1 95 ? -2.270 7.953 -9.183 1.00 91.88 95 GLU A C 1
ATOM 725 O O . GLU A 1 95 ? -2.146 8.587 -10.228 1.00 91.88 95 GLU A O 1
ATOM 730 N N . LYS A 1 96 ? -1.263 7.793 -8.318 1.00 90.31 96 LYS A N 1
ATOM 731 C CA . LYS A 1 96 ? 0.111 8.259 -8.553 1.00 90.31 96 LYS A CA 1
ATOM 732 C C . LYS A 1 96 ? 0.971 7.263 -9.337 1.00 90.31 96 LYS A C 1
ATOM 734 O O . LYS A 1 96 ? 2.163 7.498 -9.487 1.00 90.31 96 LYS A O 1
ATOM 739 N N . ASP A 1 97 ? 0.380 6.168 -9.812 1.00 87.69 97 ASP A N 1
ATOM 740 C CA . ASP A 1 97 ? 1.027 5.131 -10.619 1.00 87.69 97 ASP A CA 1
ATOM 741 C C . ASP A 1 97 ? 2.343 4.604 -10.012 1.00 87.69 97 ASP A C 1
ATOM 743 O O . ASP A 1 97 ? 3.344 4.446 -10.709 1.00 87.69 97 ASP A O 1
ATOM 747 N N . LEU A 1 98 ? 2.336 4.288 -8.705 1.00 86.88 98 LEU A N 1
ATOM 748 C CA . LEU A 1 98 ? 3.490 3.749 -7.962 1.00 86.88 98 LEU A CA 1
ATOM 749 C C . LEU A 1 98 ? 4.203 2.617 -8.724 1.00 86.88 98 LEU A C 1
ATOM 751 O O . LEU A 1 98 ? 5.429 2.553 -8.759 1.00 86.88 98 LEU A O 1
ATOM 755 N N . CYS A 1 99 ? 3.426 1.728 -9.344 1.00 84.56 99 CYS A N 1
ATOM 756 C CA . CYS A 1 99 ? 3.925 0.555 -10.055 1.00 84.56 99 CYS A CA 1
ATOM 757 C C . CYS A 1 99 ? 4.783 0.875 -11.285 1.00 84.56 99 CYS A C 1
ATOM 759 O O . CYS A 1 99 ? 5.552 0.020 -11.707 1.00 84.56 99 CYS A O 1
ATOM 761 N N . SER A 1 100 ? 4.701 2.084 -11.847 1.00 85.38 100 SER A N 1
ATOM 762 C CA . SER A 1 100 ? 5.620 2.518 -12.911 1.00 85.38 100 SER A CA 1
ATOM 763 C C . SER A 1 100 ? 7.051 2.745 -12.410 1.00 85.38 100 SER A C 1
ATOM 765 O O . SER A 1 100 ? 7.989 2.711 -13.202 1.00 85.38 100 SER A O 1
ATOM 767 N N . HIS A 1 101 ? 7.219 2.916 -11.096 1.00 84.94 101 HIS A N 1
ATOM 768 C CA . HIS A 1 101 ? 8.494 3.133 -10.415 1.00 84.94 101 HIS A CA 1
ATOM 769 C C . HIS A 1 101 ? 9.014 1.874 -9.711 1.00 84.94 101 HIS A C 1
ATOM 771 O O . HIS A 1 101 ? 9.887 1.965 -8.843 1.00 84.94 101 HIS A O 1
ATOM 777 N N . SER A 1 102 ? 8.458 0.699 -10.024 1.00 79.88 102 SER A N 1
ATOM 778 C CA . SER A 1 102 ? 8.992 -0.561 -9.512 1.00 79.88 102 SER A CA 1
ATOM 779 C C . SER A 1 102 ? 10.379 -0.803 -10.097 1.00 79.88 102 SER A C 1
ATOM 781 O O . SER A 1 102 ? 10.555 -0.742 -11.318 1.00 79.88 102 SER A O 1
ATOM 783 N N . LEU A 1 103 ? 11.344 -1.141 -9.246 1.00 71.88 103 LEU A N 1
ATOM 784 C CA . LEU A 1 103 ? 12.630 -1.643 -9.701 1.00 71.88 103 LEU A CA 1
ATOM 785 C C . LEU A 1 103 ? 12.382 -2.916 -10.507 1.00 71.88 103 LEU A C 1
ATOM 787 O O . LEU A 1 103 ? 11.592 -3.773 -10.124 1.00 71.88 103 LEU A O 1
ATOM 791 N N . LYS A 1 104 ? 13.037 -3.046 -11.655 1.00 63.78 104 LYS A N 1
ATOM 792 C CA . LYS A 1 104 ? 13.042 -4.314 -12.381 1.00 63.78 104 LYS A CA 1
ATOM 793 C C . LYS A 1 104 ? 14.074 -5.195 -11.700 1.00 63.78 104 LYS A C 1
ATOM 795 O O . LYS A 1 104 ? 15.266 -4.913 -11.817 1.00 63.78 104 LYS A O 1
ATOM 800 N N . PHE A 1 105 ? 13.652 -6.241 -10.990 1.00 54.84 105 PHE A N 1
ATOM 801 C CA . PHE A 1 105 ? 14.628 -7.250 -10.597 1.00 54.84 105 PHE A CA 1
ATOM 802 C C . PHE A 1 105 ? 15.024 -8.021 -11.857 1.00 54.84 105 PHE A C 1
ATOM 804 O O . PHE A 1 105 ? 14.141 -8.505 -12.571 1.00 54.84 105 PHE A O 1
ATOM 811 N N . PRO A 1 106 ? 16.325 -8.147 -12.175 1.00 41.09 106 PRO A N 1
ATOM 812 C CA . PRO A 1 106 ? 16.737 -9.128 -13.157 1.00 41.09 106 PRO A CA 1
ATOM 813 C C . PRO A 1 106 ? 16.333 -10.495 -12.605 1.00 41.09 106 PRO A C 1
ATOM 815 O O . PRO A 1 106 ? 16.865 -10.956 -11.595 1.00 41.09 106 PRO A O 1
ATOM 818 N N . ILE A 1 107 ? 15.351 -11.126 -13.246 1.00 42.34 107 ILE A N 1
ATOM 819 C CA . ILE A 1 107 ? 15.081 -12.543 -13.043 1.00 42.34 107 ILE A CA 1
ATOM 820 C C . ILE A 1 107 ? 16.297 -13.252 -13.642 1.00 42.34 107 ILE A C 1
ATOM 822 O O . ILE A 1 107 ? 16.355 -13.473 -14.850 1.00 42.34 107 ILE A O 1
ATOM 826 N N . ASN A 1 108 ? 17.314 -13.533 -12.827 1.00 33.88 108 ASN A N 1
ATOM 827 C CA . ASN A 1 108 ? 18.297 -14.542 -13.195 1.00 33.88 108 ASN A CA 1
ATOM 828 C C . ASN A 1 108 ? 17.564 -15.883 -13.125 1.00 33.88 108 ASN A C 1
ATOM 830 O O . ASN A 1 108 ? 17.425 -16.459 -12.046 1.00 33.88 108 ASN A O 1
ATOM 834 N N . VAL A 1 109 ? 17.012 -16.283 -14.272 1.00 34.19 109 VAL A N 1
ATOM 835 C CA . VAL A 1 109 ? 16.508 -17.635 -14.535 1.00 34.19 109 VAL A CA 1
ATOM 836 C C . VAL A 1 109 ? 17.679 -18.610 -14.530 1.00 34.19 109 VAL A C 1
ATOM 838 O O . VAL A 1 109 ? 18.727 -18.254 -15.119 1.00 34.19 109 VAL A O 1
#

Secondary structure (DSSP, 8-state):
-----SS-TTTTSSTTTTS-TT-HHHHHHHHHHHHHHHHHHHHTTSS-SSS-S--HHHHTTTB-HHHHHHHHHHHHH---SSTHHHHHHHHHHHHTTGGGGB-------

Sequence (109 aa):
MKCFALIVIFFVAGPYCAYGVGDIEQCKKGLVENTKTLVDMCNAKSLPPGPEPFSDEDLKPFFEEAGLKIAKECRDAEKGTDCNKYTKISKCLSEKDLCSHSLKFPINV

Foldseek 3Di:
DDPPDPAQQLQHVDPPNVPDLPNLVSVLVSLVVSLVVQLVCCVVVVDFLDDQNHDLVNCVQWFDPLLSVQLCVLRVVQDDRHSCSSVSSSVSSVVSSSSVGTHRDPPPD

Organism: NCBI:txid715919

pLDDT: mean 71.17, std 19.28, range [30.09, 91.88]